Protein AF-A0A936PQQ2-F1 (afdb_monomer)

pLDDT: mean 83.59, std 15.27, range [38.88, 96.88]

Structure (mmCIF, N/CA/C/O backbone):
data_AF-A0A936PQQ2-F1
#
_entry.id   AF-A0A936PQQ2-F1
#
loop_
_atom_site.group_PDB
_atom_site.id
_atom_site.type_symbol
_atom_site.label_atom_id
_atom_site.label_alt_id
_atom_site.label_comp_id
_atom_site.label_asym_id
_atom_site.label_entity_id
_atom_site.label_seq_id
_atom_site.pdbx_PDB_ins_code
_atom_site.Cartn_x
_atom_site.Cartn_y
_atom_site.Cartn_z
_atom_site.occupancy
_atom_site.B_iso_or_equiv
_atom_site.auth_seq_id
_atom_site.auth_comp_id
_atom_site.auth_asym_id
_atom_site.auth_atom_id
_atom_site.pdbx_PDB_model_num
ATOM 1 N N . MET A 1 1 ? -15.011 13.057 6.462 1.00 42.12 1 MET A N 1
ATOM 2 C CA . MET A 1 1 ? -15.271 12.037 5.427 1.00 42.12 1 MET A CA 1
ATOM 3 C C . MET A 1 1 ? -14.665 10.746 5.933 1.00 42.12 1 MET A C 1
ATOM 5 O O . MET A 1 1 ? -13.497 10.779 6.287 1.00 42.12 1 MET A O 1
ATOM 9 N N . SER A 1 2 ? -15.432 9.665 6.076 1.00 46.47 2 SER A N 1
ATOM 10 C CA . SER A 1 2 ? -14.857 8.373 6.468 1.00 46.47 2 SER A CA 1
ATOM 11 C C . SER A 1 2 ? -13.898 7.929 5.367 1.00 46.47 2 SER A C 1
ATOM 13 O O . SER A 1 2 ? -14.342 7.717 4.238 1.00 46.47 2 SER A O 1
ATOM 15 N N . ALA A 1 3 ? -12.599 7.862 5.665 1.00 59.59 3 ALA A N 1
ATOM 16 C CA . ALA A 1 3 ? -11.617 7.324 4.735 1.00 59.59 3 ALA A CA 1
ATOM 17 C C . ALA A 1 3 ? -12.060 5.907 4.345 1.00 59.59 3 ALA A C 1
ATOM 19 O O . ALA A 1 3 ? -12.385 5.078 5.201 1.00 59.59 3 ALA A O 1
ATOM 20 N N . ARG A 1 4 ? -12.185 5.654 3.043 1.00 76.25 4 ARG A N 1
ATOM 21 C CA . ARG A 1 4 ? -12.563 4.338 2.531 1.00 76.25 4 ARG A CA 1
ATOM 22 C C . ARG A 1 4 ? -11.432 3.366 2.870 1.00 76.25 4 ARG A C 1
ATOM 24 O O . ARG A 1 4 ? -10.313 3.582 2.427 1.00 76.25 4 ARG A O 1
ATOM 31 N N . ARG A 1 5 ? -11.730 2.305 3.628 1.00 89.94 5 ARG A N 1
ATOM 32 C CA . ARG A 1 5 ? -10.764 1.226 3.883 1.00 89.94 5 ARG A CA 1
ATOM 33 C C . ARG A 1 5 ? -10.354 0.552 2.580 1.00 89.94 5 ARG A C 1
ATOM 35 O O . ARG A 1 5 ? -11.227 0.201 1.777 1.00 89.94 5 ARG A O 1
ATOM 42 N N . LEU A 1 6 ? -9.054 0.343 2.427 1.00 93.31 6 LEU A N 1
ATOM 43 C CA . LEU A 1 6 ? -8.483 -0.431 1.333 1.00 93.31 6 LEU A CA 1
ATOM 44 C C . LEU A 1 6 ? -8.644 -1.924 1.603 1.00 93.31 6 LEU A C 1
ATOM 46 O O . LEU A 1 6 ? -8.750 -2.362 2.752 1.00 93.31 6 LEU A O 1
ATOM 50 N N . ARG A 1 7 ? -8.689 -2.710 0.534 1.00 94.62 7 ARG A N 1
ATOM 51 C CA . ARG A 1 7 ? -8.852 -4.163 0.572 1.00 94.62 7 ARG A CA 1
ATOM 52 C C . ARG A 1 7 ? -7.770 -4.832 -0.257 1.00 94.62 7 ARG A C 1
ATOM 54 O O . ARG A 1 7 ? -7.263 -4.252 -1.209 1.00 94.62 7 ARG A O 1
ATOM 61 N N . VAL A 1 8 ? -7.462 -6.085 0.070 1.00 95.69 8 VAL A N 1
ATOM 62 C CA . VAL A 1 8 ? -6.591 -6.924 -0.765 1.00 95.69 8 VAL A CA 1
ATOM 63 C C . VAL A 1 8 ? -7.139 -6.985 -2.193 1.00 95.69 8 VAL A C 1
ATOM 65 O O . VAL A 1 8 ? -8.325 -7.245 -2.393 1.00 95.69 8 VAL A O 1
ATOM 68 N N . GLY A 1 9 ? -6.265 -6.735 -3.166 1.00 94.31 9 GLY A N 1
ATOM 69 C CA . GLY A 1 9 ? -6.583 -6.627 -4.586 1.00 94.31 9 GLY A CA 1
ATOM 70 C C . GLY A 1 9 ? -6.898 -5.208 -5.067 1.00 94.31 9 GLY A C 1
ATOM 71 O O . GLY A 1 9 ? -6.963 -5.003 -6.277 1.00 94.31 9 GLY A O 1
ATOM 72 N N . ASP A 1 10 ? -7.066 -4.225 -4.175 1.00 94.38 10 ASP A N 1
ATOM 73 C CA . ASP A 1 10 ? -7.221 -2.833 -4.599 1.00 94.38 10 ASP A CA 1
ATOM 74 C C . ASP A 1 10 ? -5.931 -2.351 -5.280 1.00 94.38 10 ASP A C 1
ATOM 76 O O . ASP A 1 10 ? -4.830 -2.463 -4.729 1.00 94.38 10 ASP A O 1
ATOM 80 N N . HIS A 1 11 ? -6.082 -1.796 -6.482 1.00 93.38 11 HIS A N 1
ATOM 81 C CA . HIS A 1 11 ? -5.015 -1.088 -7.175 1.00 93.38 11 HIS A CA 1
ATOM 82 C C . HIS A 1 11 ? -4.919 0.325 -6.618 1.00 93.38 11 HIS A C 1
ATOM 84 O O . HIS A 1 11 ? -5.921 1.038 -6.498 1.00 93.38 11 HIS A O 1
ATOM 90 N N . VAL A 1 12 ? -3.708 0.724 -6.261 1.00 93.19 12 VAL A N 1
ATOM 91 C CA . VAL A 1 12 ? -3.433 1.994 -5.604 1.00 93.19 12 VAL A CA 1
ATOM 92 C C . VAL A 1 12 ? -2.223 2.664 -6.226 1.00 93.19 12 VAL A C 1
ATOM 94 O O . VAL A 1 12 ? -1.377 2.024 -6.849 1.00 93.19 12 VAL A O 1
ATOM 97 N N . HIS A 1 13 ? -2.118 3.964 -6.009 1.00 92.00 13 HIS A N 1
ATOM 98 C CA . HIS A 1 13 ? -0.912 4.712 -6.289 1.00 92.00 13 HIS A CA 1
ATOM 99 C C . HIS A 1 13 ? -0.512 5.574 -5.097 1.00 92.00 13 HIS A C 1
ATOM 101 O O . HIS A 1 13 ? -1.338 5.948 -4.261 1.00 92.00 13 HIS A O 1
ATOM 107 N N . TYR A 1 14 ? 0.774 5.897 -5.038 1.00 88.81 14 TYR A N 1
ATOM 108 C CA . TYR A 1 14 ? 1.352 6.767 -4.021 1.00 88.81 14 TYR A CA 1
ATOM 109 C C . TYR A 1 14 ? 2.479 7.612 -4.613 1.00 88.81 14 TYR A C 1
ATOM 111 O O . TYR A 1 14 ? 2.983 7.323 -5.701 1.00 88.81 14 TYR A O 1
ATOM 119 N N . TYR A 1 15 ? 2.860 8.679 -3.912 1.00 87.12 15 TYR A N 1
ATOM 120 C CA . TYR A 1 15 ? 3.867 9.629 -4.382 1.00 87.12 15 TYR A CA 1
ATOM 121 C C . TYR A 1 15 ? 5.104 9.609 -3.480 1.00 87.12 15 TYR A C 1
ATOM 123 O O . TYR A 1 15 ? 5.009 9.879 -2.287 1.00 87.12 15 TYR A O 1
ATOM 131 N N . ILE A 1 16 ? 6.280 9.357 -4.059 1.00 82.94 16 ILE A N 1
ATOM 132 C CA . ILE A 1 16 ? 7.581 9.522 -3.391 1.00 82.94 16 ILE A CA 1
ATOM 133 C C . ILE A 1 16 ? 8.445 10.438 -4.244 1.00 82.94 16 ILE A C 1
ATOM 135 O O . ILE A 1 16 ? 8.689 10.143 -5.411 1.00 82.94 16 ILE A O 1
ATOM 139 N N . LEU A 1 17 ? 8.949 11.528 -3.654 1.00 83.00 17 LEU A N 1
ATOM 140 C CA . LEU A 1 17 ? 9.869 12.4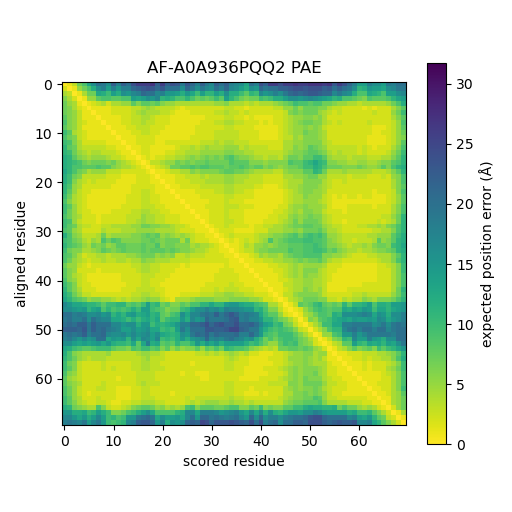68 -4.314 1.00 83.00 17 LEU A CA 1
ATOM 141 C C . LEU A 1 17 ? 9.362 12.931 -5.697 1.00 83.00 17 LEU A C 1
ATOM 143 O O . LEU A 1 17 ? 10.117 12.961 -6.663 1.00 83.00 17 LEU A O 1
ATOM 147 N N . ASN A 1 18 ? 8.074 13.282 -5.785 1.00 85.62 18 ASN A N 1
ATOM 148 C CA . ASN A 1 18 ? 7.351 13.668 -7.009 1.00 85.62 18 ASN A CA 1
ATOM 149 C C . ASN A 1 18 ? 7.132 12.559 -8.052 1.00 85.62 18 ASN A C 1
ATOM 151 O O . ASN A 1 18 ? 6.493 12.818 -9.071 1.00 85.62 18 ASN A O 1
ATOM 155 N N . ASN A 1 19 ? 7.581 11.331 -7.798 1.00 83.69 19 ASN A N 1
ATOM 156 C CA . ASN A 1 19 ? 7.280 10.186 -8.648 1.00 83.69 19 ASN A CA 1
ATOM 157 C C . ASN A 1 19 ? 6.018 9.488 -8.147 1.00 83.69 19 ASN A C 1
ATOM 159 O O . ASN A 1 19 ? 5.914 9.167 -6.960 1.00 83.69 19 ASN A O 1
ATOM 163 N N . ARG A 1 20 ? 5.072 9.257 -9.059 1.00 87.56 20 ARG A N 1
ATOM 164 C CA . ARG A 1 20 ? 3.916 8.392 -8.822 1.00 87.56 20 ARG A CA 1
ATOM 165 C C . ARG A 1 20 ? 4.345 6.943 -9.027 1.00 87.56 20 ARG A C 1
ATOM 167 O O . ARG A 1 20 ? 4.945 6.638 -10.051 1.00 87.56 20 ARG A O 1
ATOM 174 N N . TRP A 1 21 ? 3.984 6.085 -8.087 1.00 88.25 21 TRP A N 1
ATOM 175 C CA . TRP A 1 21 ? 4.223 4.647 -8.136 1.00 88.25 21 TRP A CA 1
ATOM 176 C C . TRP A 1 21 ? 2.900 3.903 -8.084 1.00 88.25 21 TRP A C 1
ATOM 178 O O . TRP A 1 21 ? 2.037 4.266 -7.281 1.00 88.25 21 TRP A O 1
ATOM 188 N N . ASN A 1 22 ? 2.750 2.870 -8.911 1.00 90.81 22 ASN A N 1
ATOM 189 C CA . ASN A 1 22 ? 1.563 2.021 -8.917 1.00 90.81 22 ASN A CA 1
ATOM 190 C C . ASN A 1 22 ? 1.823 0.715 -8.163 1.00 90.81 22 ASN A C 1
ATOM 192 O O . ASN A 1 22 ? 2.855 0.055 -8.332 1.00 90.81 22 ASN A O 1
ATOM 196 N N . ALA A 1 23 ? 0.853 0.302 -7.358 1.00 92.19 23 ALA A N 1
ATOM 197 C CA . ALA A 1 23 ? 0.944 -0.893 -6.541 1.00 92.19 23 ALA A CA 1
ATOM 198 C C . ALA A 1 23 ? -0.414 -1.583 -6.388 1.00 92.19 23 ALA A C 1
ATOM 200 O O . ALA A 1 23 ? -1.468 -1.024 -6.694 1.00 92.19 23 ALA A O 1
ATOM 201 N N . VAL A 1 24 ? -0.381 -2.805 -5.872 1.00 93.88 24 VAL A N 1
ATOM 202 C CA . VAL A 1 24 ? -1.573 -3.558 -5.483 1.00 93.88 24 VAL A CA 1
ATOM 203 C C . VAL A 1 24 ? -1.503 -3.895 -4.001 1.00 93.88 24 VAL A C 1
ATOM 205 O O . VAL A 1 24 ? -0.442 -4.247 -3.484 1.00 93.88 24 VAL A O 1
ATOM 208 N N . VAL A 1 25 ? -2.628 -3.788 -3.300 1.00 95.31 25 VAL A N 1
ATOM 209 C CA . VAL A 1 25 ? -2.727 -4.235 -1.908 1.00 95.31 25 VAL A CA 1
ATOM 210 C C . VAL A 1 25 ? -2.704 -5.762 -1.872 1.00 95.31 25 VAL A C 1
ATOM 212 O O . VAL A 1 25 ? -3.581 -6.414 -2.435 1.00 95.31 25 VAL A O 1
ATOM 215 N N . ILE A 1 26 ? -1.728 -6.343 -1.179 1.00 96.00 26 ILE A N 1
ATOM 216 C CA . ILE A 1 26 ? -1.554 -7.800 -1.061 1.00 96.00 26 ILE A CA 1
ATOM 217 C C . ILE A 1 26 ? -1.903 -8.341 0.331 1.00 96.00 26 ILE A C 1
ATOM 219 O O . ILE A 1 26 ? -2.144 -9.536 0.478 1.00 96.00 26 ILE A O 1
ATOM 223 N N . GLU A 1 27 ? -1.962 -7.482 1.351 1.00 96.88 27 GLU A N 1
ATOM 224 C CA . GLU A 1 27 ? -2.316 -7.866 2.723 1.00 96.88 27 GLU A CA 1
ATOM 225 C C . GLU A 1 27 ? -2.986 -6.696 3.453 1.00 96.88 27 GLU A C 1
ATOM 227 O O . GLU A 1 27 ? -2.504 -5.565 3.386 1.00 96.88 27 GLU A O 1
ATOM 232 N N . ASP A 1 28 ? -4.067 -6.972 4.185 1.00 95.50 28 ASP A N 1
ATOM 233 C CA . ASP A 1 28 ? -4.646 -6.046 5.164 1.00 95.50 28 ASP A CA 1
ATOM 234 C C . ASP A 1 28 ? -4.128 -6.423 6.553 1.00 95.50 28 ASP A C 1
ATOM 236 O O . ASP A 1 28 ? -4.385 -7.525 7.043 1.00 95.50 28 ASP A O 1
ATOM 240 N N . ARG A 1 29 ? -3.368 -5.521 7.174 1.00 94.94 29 ARG A N 1
ATOM 241 C CA . ARG A 1 29 ? -2.740 -5.753 8.479 1.00 94.94 29 ARG A CA 1
ATOM 242 C C . ARG A 1 29 ? -3.641 -5.273 9.622 1.00 94.94 29 ARG A C 1
ATOM 244 O O . ARG A 1 29 ? -3.337 -5.547 10.781 1.00 94.94 29 ARG A O 1
ATOM 251 N N . GLY A 1 30 ? -4.752 -4.603 9.307 1.00 93.19 30 GLY A N 1
ATOM 252 C CA . GLY A 1 30 ? -5.682 -4.030 10.274 1.00 93.19 30 GLY A CA 1
ATOM 253 C C . GLY A 1 30 ? -5.244 -2.666 10.809 1.00 93.19 30 GLY A C 1
ATOM 254 O O . GLY A 1 30 ? -4.359 -2.009 10.263 1.00 93.19 30 GLY A O 1
ATOM 255 N N . ASP A 1 31 ? -5.886 -2.231 11.892 1.00 95.19 31 ASP A N 1
ATOM 256 C CA . ASP A 1 31 ? -5.731 -0.894 12.482 1.00 95.19 31 ASP A CA 1
ATOM 257 C C . ASP A 1 31 ? -4.496 -0.814 13.400 1.00 95.19 31 ASP A C 1
ATOM 259 O O . ASP A 1 31 ? -4.608 -0.678 14.619 1.00 95.19 31 ASP A O 1
ATOM 263 N N . LEU A 1 32 ? -3.306 -0.989 12.820 1.00 91.62 32 LEU A N 1
ATOM 264 C CA . LEU A 1 32 ? -2.031 -1.038 13.552 1.00 91.62 32 LEU A CA 1
ATOM 265 C C . LEU A 1 32 ? -1.272 0.297 13.568 1.00 91.62 32 LEU A C 1
ATOM 267 O O . LEU A 1 32 ? -0.269 0.413 14.273 1.00 91.62 32 LEU A O 1
ATOM 271 N N . GLY A 1 33 ? -1.695 1.275 12.763 1.00 86.31 33 GLY A N 1
ATOM 272 C CA . GLY A 1 33 ? -1.022 2.562 12.639 1.00 86.31 33 GLY A CA 1
ATOM 273 C C . GLY A 1 33 ? -1.314 3.503 13.806 1.00 86.31 33 GLY A C 1
ATOM 274 O O . GLY A 1 33 ? -2.130 3.212 14.687 1.00 86.31 33 GLY A O 1
ATOM 275 N N . ALA A 1 34 ? -0.6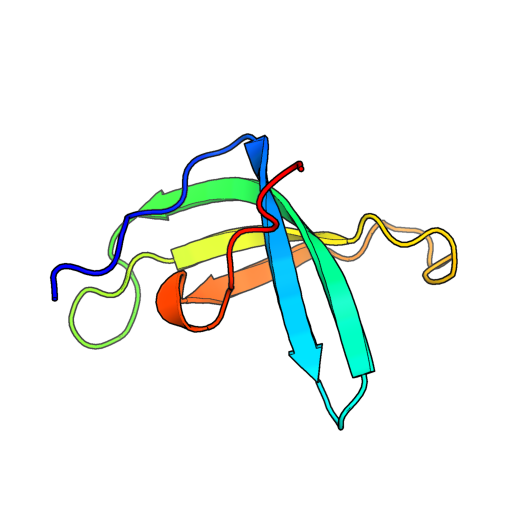52 4.661 13.801 1.00 84.81 34 ALA A N 1
ATOM 276 C CA . ALA A 1 34 ? -0.972 5.729 14.743 1.00 84.81 34 ALA A CA 1
ATOM 277 C C . ALA A 1 34 ? -2.458 6.108 14.607 1.00 84.81 34 ALA A C 1
ATOM 279 O O . ALA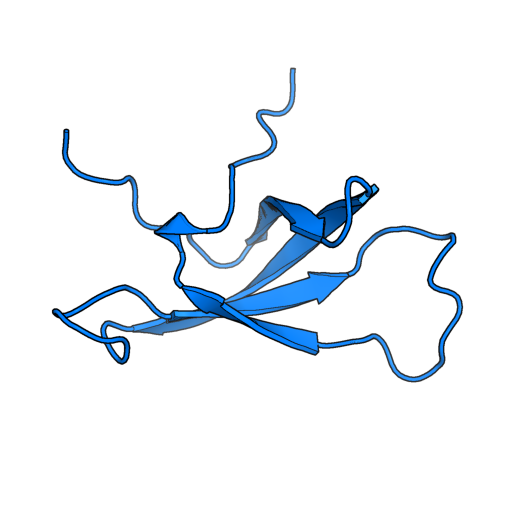 A 1 34 ? -3.015 6.058 13.515 1.00 84.81 34 ALA A O 1
ATOM 280 N N . ASP A 1 35 ? -3.120 6.414 15.722 1.00 87.44 35 ASP A N 1
ATOM 281 C CA . ASP A 1 35 ? -4.539 6.802 15.755 1.00 87.44 35 ASP A CA 1
ATOM 282 C C . ASP A 1 35 ? -5.528 5.783 15.143 1.00 87.44 35 ASP A C 1
ATOM 284 O O . ASP A 1 35 ? -6.650 6.132 14.775 1.00 87.44 35 ASP A O 1
ATOM 288 N N . GLY A 1 36 ? -5.146 4.501 15.072 1.00 90.19 36 GLY A N 1
ATOM 289 C CA . GLY A 1 36 ? -6.001 3.439 14.532 1.00 90.19 36 GLY A CA 1
ATOM 290 C C . GLY A 1 36 ? -6.079 3.435 13.004 1.00 90.19 36 GLY A C 1
ATOM 291 O O . GLY A 1 36 ? -7.044 2.921 12.438 1.00 90.19 36 GLY A O 1
ATOM 292 N N . GLN A 1 37 ? -5.079 4.010 12.332 1.00 93.06 37 GLN A N 1
ATOM 293 C CA . GLN A 1 37 ? -4.939 3.922 10.884 1.00 9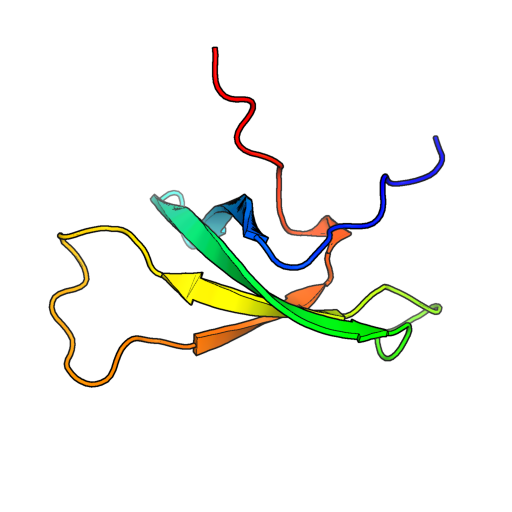3.06 37 GLN A CA 1
ATOM 294 C C . GLN A 1 37 ? -4.829 2.465 10.431 1.00 93.06 37 GLN A C 1
ATOM 296 O O . GLN A 1 37 ? -4.065 1.667 10.986 1.00 93.06 37 GLN A O 1
ATOM 301 N N . GLN A 1 38 ? -5.558 2.141 9.365 1.00 95.00 38 GLN A N 1
ATOM 302 C CA . GLN A 1 38 ? -5.395 0.870 8.678 1.00 95.00 38 GLN A CA 1
ATOM 303 C C . GLN A 1 38 ? -3.999 0.816 8.052 1.00 95.00 38 GLN A C 1
ATOM 305 O O . GLN A 1 38 ? -3.635 1.698 7.275 1.00 95.00 38 GLN A O 1
ATOM 310 N N . ILE A 1 39 ? -3.249 -0.241 8.346 1.00 95.94 39 ILE A N 1
ATOM 311 C CA . ILE A 1 39 ? -1.988 -0.557 7.682 1.00 95.94 39 ILE A CA 1
ATOM 312 C C . ILE A 1 39 ? -2.244 -1.649 6.651 1.00 95.94 39 ILE A C 1
ATOM 314 O O . ILE A 1 39 ? -2.881 -2.664 6.935 1.00 95.94 39 ILE A O 1
ATOM 318 N N . VAL A 1 40 ? -1.712 -1.458 5.452 1.00 96.31 40 VAL A N 1
ATOM 319 C CA . VAL A 1 40 ? -1.761 -2.450 4.378 1.00 96.31 40 VAL A CA 1
ATOM 320 C C . VAL A 1 40 ? -0.359 -2.740 3.870 1.00 96.31 40 VAL A C 1
ATOM 322 O O . VAL A 1 40 ? 0.527 -1.888 3.937 1.00 96.31 40 VAL A O 1
ATOM 325 N N . ARG A 1 41 ? -0.151 -3.948 3.347 1.00 95.94 41 ARG A N 1
ATOM 326 C CA . ARG A 1 41 ? 1.047 -4.279 2.576 1.00 95.94 41 ARG A CA 1
ATOM 327 C C . ARG A 1 41 ? 0.732 -4.166 1.095 1.00 95.94 41 ARG A C 1
ATOM 329 O O . ARG A 1 41 ? -0.243 -4.756 0.628 1.00 95.94 41 ARG A O 1
ATOM 336 N N . ILE A 1 42 ? 1.582 -3.454 0.372 1.00 94.00 42 ILE A N 1
ATOM 337 C CA . ILE A 1 42 ? 1.483 -3.275 -1.073 1.00 94.00 42 ILE A CA 1
ATOM 338 C C . ILE A 1 42 ? 2.664 -3.926 -1.788 1.00 94.00 42 ILE A C 1
ATOM 340 O O . ILE A 1 42 ? 3.757 -4.035 -1.228 1.00 94.00 42 ILE A O 1
ATOM 344 N N . GLU A 1 43 ? 2.439 -4.340 -3.028 1.00 91.94 43 GLU A N 1
ATOM 345 C CA . GLU A 1 43 ? 3.470 -4.803 -3.956 1.00 91.94 43 GLU A CA 1
ATOM 346 C C . GLU A 1 43 ? 3.489 -3.885 -5.179 1.00 91.94 43 GLU A C 1
ATOM 348 O O . GLU A 1 43 ? 2.436 -3.602 -5.758 1.00 91.94 43 GLU A O 1
ATOM 353 N N . LEU A 1 44 ? 4.673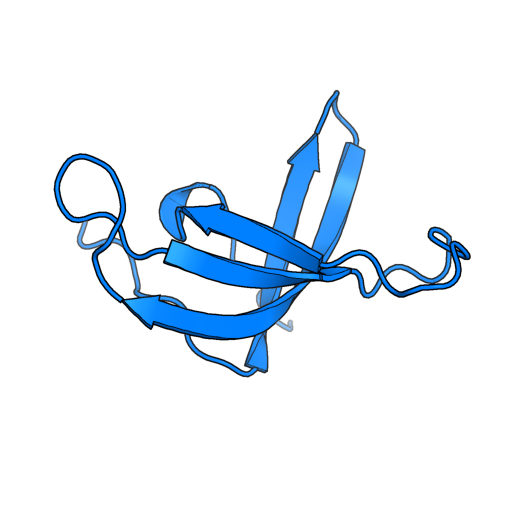 -3.382 -5.540 1.00 89.31 44 LEU A N 1
ATOM 354 C CA . LEU A 1 44 ? 4.846 -2.548 -6.729 1.00 89.31 44 LEU A CA 1
ATOM 355 C C . LEU A 1 44 ? 4.473 -3.319 -8.000 1.00 89.31 44 LEU A C 1
ATOM 357 O O . LEU A 1 44 ? 4.850 -4.476 -8.165 1.00 89.31 44 LEU A O 1
ATOM 361 N N . THR A 1 45 ? 3.760 -2.650 -8.904 1.00 85.25 45 THR A N 1
ATOM 362 C CA . THR A 1 45 ? 3.301 -3.226 -10.184 1.00 85.25 45 THR A CA 1
ATOM 363 C C . THR A 1 45 ? 3.968 -2.598 -11.408 1.00 85.25 45 THR A C 1
ATOM 365 O O . THR A 1 45 ? 3.823 -3.122 -12.511 1.00 85.25 45 THR A O 1
ATOM 368 N N . ASP A 1 46 ? 4.709 -1.497 -11.234 1.00 73.44 46 ASP A N 1
ATOM 369 C CA . ASP A 1 46 ? 5.390 -0.827 -12.341 1.00 73.44 46 ASP A CA 1
ATOM 370 C C . ASP A 1 46 ? 6.538 -1.682 -12.892 1.00 73.44 46 ASP A C 1
ATOM 372 O O . ASP A 1 46 ? 7.464 -2.067 -12.174 1.00 73.44 46 ASP A O 1
ATOM 376 N N . ALA A 1 47 ? 6.493 -1.921 -14.204 1.00 61.88 47 ALA A N 1
ATOM 377 C CA . ALA A 1 47 ? 7.492 -2.689 -14.946 1.00 61.88 47 ALA A CA 1
ATOM 378 C C . ALA A 1 47 ? 8.903 -2.069 -14.897 1.00 61.88 47 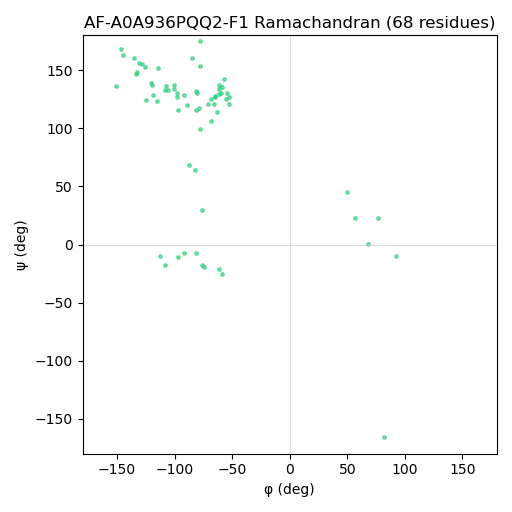ALA A C 1
ATOM 380 O O . ALA A 1 47 ? 9.891 -2.776 -15.096 1.00 61.88 47 ALA A O 1
ATOM 381 N N . ASP A 1 48 ? 9.000 -0.768 -14.605 1.00 57.41 48 ASP A N 1
ATOM 382 C CA . ASP A 1 48 ? 10.269 -0.042 -14.491 1.00 57.41 48 ASP A CA 1
ATOM 383 C C . ASP A 1 48 ? 11.008 -0.343 -13.176 1.00 57.41 48 ASP A C 1
ATOM 385 O O . ASP A 1 48 ? 12.222 -0.141 -13.083 1.00 57.41 48 ASP A O 1
ATOM 389 N N . TYR A 1 49 ? 10.317 -0.886 -12.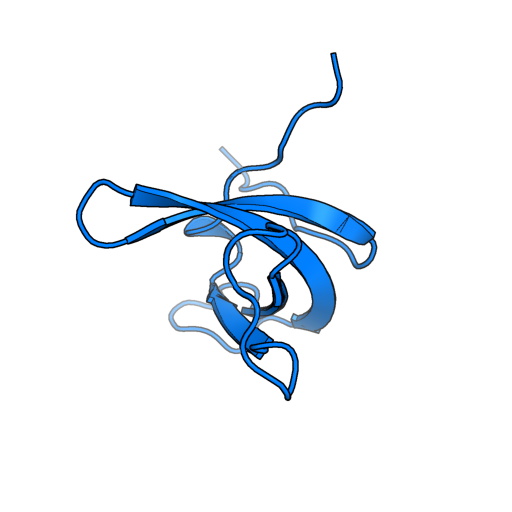165 1.00 62.69 49 TYR A N 1
ATOM 390 C CA . TYR A 1 49 ? 10.951 -1.400 -10.954 1.00 62.69 49 TYR A CA 1
ATOM 391 C C . TYR A 1 49 ? 11.365 -2.866 -11.162 1.00 62.69 49 TYR A C 1
ATOM 393 O O . TYR A 1 49 ? 10.826 -3.791 -10.563 1.00 62.69 49 TYR A O 1
ATOM 401 N N . ALA A 1 50 ? 12.356 -3.090 -12.027 1.00 54.88 50 ALA A N 1
ATOM 402 C CA . ALA A 1 50 ? 12.922 -4.412 -12.330 1.00 54.88 50 ALA A CA 1
ATOM 403 C C . ALA A 1 50 ? 13.867 -4.956 -11.227 1.00 54.88 50 ALA A C 1
ATOM 405 O O . ALA A 1 50 ? 14.827 -5.672 -11.516 1.00 54.88 50 ALA A O 1
ATOM 406 N N . GLY A 1 51 ? 13.646 -4.578 -9.965 1.00 55.75 51 GLY A N 1
ATOM 407 C CA . GLY A 1 51 ? 14.395 -5.106 -8.827 1.00 55.75 51 GLY A CA 1
ATOM 408 C C . GLY A 1 51 ? 13.829 -6.459 -8.401 1.00 55.75 51 GLY A C 1
ATOM 409 O O . GLY A 1 51 ? 12.686 -6.525 -7.962 1.00 55.75 51 GLY A O 1
ATOM 410 N N . ASP A 1 52 ? 14.619 -7.524 -8.531 1.00 56.94 52 ASP A N 1
ATOM 411 C CA . ASP A 1 52 ? 14.343 -8.825 -7.912 1.00 56.94 52 ASP A CA 1
ATOM 412 C C . ASP A 1 52 ? 14.983 -8.832 -6.511 1.00 56.94 52 ASP A C 1
ATOM 414 O O . ASP A 1 52 ? 16.202 -8.628 -6.411 1.00 56.94 52 ASP A O 1
ATOM 418 N N . PRO A 1 53 ? 14.219 -9.011 -5.415 1.00 59.69 53 PRO A N 1
AT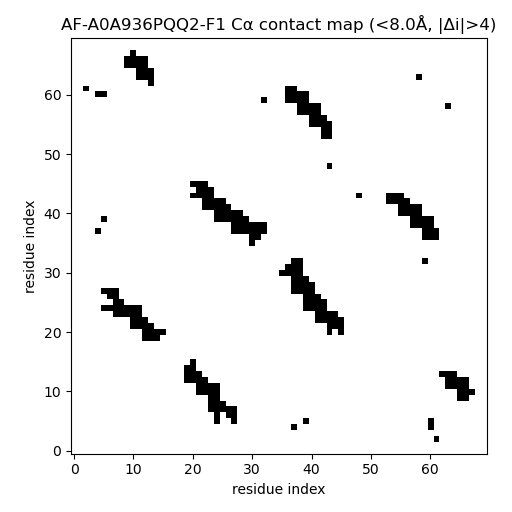OM 419 C CA . PRO A 1 53 ? 12.798 -9.386 -5.333 1.00 59.69 53 PRO A CA 1
ATOM 420 C C . PRO A 1 53 ? 11.795 -8.223 -5.448 1.00 59.69 53 PRO A C 1
ATOM 422 O O . PRO A 1 53 ? 12.154 -7.076 -5.157 1.00 59.69 53 PRO A O 1
ATOM 425 N N . PRO A 1 54 ? 10.513 -8.521 -5.780 1.00 66.88 54 PRO A N 1
ATOM 426 C CA . PRO A 1 54 ? 9.449 -7.522 -5.837 1.00 66.88 54 PRO A CA 1
ATOM 427 C C . PRO A 1 54 ? 9.400 -6.737 -4.530 1.00 66.88 54 PRO A C 1
ATOM 429 O O . PRO A 1 54 ? 9.352 -7.305 -3.433 1.00 66.88 54 PRO A O 1
ATOM 432 N N . SER A 1 55 ? 9.447 -5.413 -4.647 1.00 83.62 55 SER A N 1
ATOM 433 C CA . SER A 1 55 ? 9.520 -4.553 -3.475 1.00 83.62 55 SER A CA 1
ATOM 434 C C . SER A 1 55 ? 8.152 -4.408 -2.827 1.00 83.62 55 SER A C 1
ATOM 436 O O . SER A 1 55 ? 7.196 -3.912 -3.428 1.00 83.62 55 SER A O 1
ATOM 438 N N . ARG A 1 56 ? 8.083 -4.885 -1.582 1.00 90.12 56 ARG A N 1
ATOM 439 C CA . ARG A 1 56 ? 6.892 -4.881 -0.736 1.00 90.12 56 ARG A CA 1
ATOM 440 C C . ARG A 1 56 ? 7.060 -3.868 0.376 1.00 90.12 56 ARG A C 1
ATOM 442 O O . ARG A 1 56 ? 8.083 -3.871 1.060 1.00 90.12 56 ARG A O 1
ATOM 449 N N . PHE A 1 57 ? 6.033 -3.061 0.592 1.00 90.00 57 PHE A N 1
ATOM 450 C CA . PHE A 1 57 ? 6.056 -1.998 1.589 1.00 90.00 57 PHE A CA 1
ATOM 451 C C . PHE A 1 57 ? 4.792 -2.024 2.438 1.00 90.00 57 PHE A C 1
ATOM 453 O O . PHE A 1 57 ? 3.726 -2.408 1.962 1.00 90.00 57 PHE A O 1
ATOM 460 N N . GLU A 1 58 ? 4.920 -1.625 3.700 1.00 93.88 58 GLU A N 1
ATOM 461 C CA . GLU A 1 58 ? 3.784 -1.389 4.590 1.00 93.88 58 GLU A CA 1
ATOM 462 C C . GLU A 1 58 ? 3.496 0.112 4.607 1.00 93.88 58 GLU A C 1
ATOM 464 O O . GLU A 1 58 ? 4.408 0.905 4.835 1.00 93.88 58 GLU A O 1
ATOM 469 N N . PHE A 1 59 ? 2.246 0.485 4.345 1.00 91.94 59 PHE A N 1
ATOM 470 C CA . PHE A 1 59 ? 1.803 1.877 4.282 1.00 91.94 59 PHE A CA 1
ATOM 471 C C . PHE A 1 59 ? 0.498 2.068 5.062 1.00 91.94 59 PHE A C 1
ATOM 473 O O . PHE A 1 59 ? -0.356 1.169 5.053 1.00 91.94 59 PHE A O 1
ATOM 480 N N . PRO A 1 60 ? 0.298 3.239 5.693 1.00 94.25 60 PRO A N 1
ATOM 481 C CA . PRO A 1 60 ? -1.029 3.674 6.098 1.00 94.25 60 PRO A CA 1
ATOM 482 C C . PRO A 1 60 ? -1.932 3.781 4.869 1.00 94.25 60 PRO A C 1
ATOM 484 O O . PRO A 1 60 ? -1.572 4.401 3.870 1.00 94.25 60 PRO A O 1
ATOM 487 N N . ALA A 1 61 ? -3.125 3.193 4.935 1.00 92.94 61 ALA A N 1
ATOM 488 C CA . ALA A 1 61 ? -4.066 3.161 3.816 1.00 92.94 61 ALA A CA 1
ATOM 489 C C . ALA A 1 61 ? -4.465 4.564 3.321 1.00 92.94 61 ALA A C 1
ATOM 491 O O . ALA A 1 61 ? -4.826 4.732 2.163 1.00 92.94 61 ALA A O 1
ATOM 492 N N . GLU A 1 62 ? -4.390 5.569 4.192 1.00 91.19 62 GLU A N 1
ATOM 493 C CA . GLU A 1 62 ? -4.680 6.970 3.878 1.00 91.19 62 GLU A CA 1
ATOM 494 C C . GLU A 1 62 ? -3.598 7.681 3.055 1.00 91.19 62 GLU A C 1
ATOM 496 O O . GLU A 1 62 ? -3.894 8.688 2.415 1.00 91.19 62 GLU A O 1
ATOM 501 N N . GLU A 1 63 ? -2.369 7.158 3.033 1.00 91.50 63 GLU A N 1
ATOM 502 C CA . GLU A 1 63 ? -1.289 7.662 2.173 1.00 91.50 63 GLU A CA 1
ATOM 503 C C . GLU A 1 63 ? -1.385 7.123 0.738 1.00 91.50 63 GLU A C 1
ATOM 505 O O . GLU A 1 63 ? -0.645 7.543 -0.154 1.00 91.50 63 GLU A O 1
ATOM 510 N N . LEU A 1 64 ? -2.305 6.186 0.509 1.00 92.06 64 LEU A N 1
ATOM 511 C CA . LEU A 1 64 ? -2.520 5.521 -0.762 1.00 92.06 64 LEU A CA 1
ATOM 512 C C . LEU A 1 64 ? -3.822 6.024 -1.389 1.00 92.06 64 LEU A C 1
ATOM 514 O O . LEU A 1 64 ? -4.862 6.124 -0.737 1.00 92.06 64 LEU A O 1
ATOM 518 N N . ALA A 1 65 ? -3.789 6.296 -2.687 1.00 92.75 65 ALA A N 1
ATOM 519 C CA . ALA A 1 65 ? -4.973 6.660 -3.449 1.00 92.75 65 ALA A CA 1
ATOM 520 C C . ALA A 1 65 ? -5.409 5.488 -4.331 1.00 92.75 65 ALA A C 1
ATOM 522 O O . ALA A 1 65 ? -4.590 4.887 -5.021 1.00 92.75 65 ALA A O 1
ATOM 523 N N . LEU A 1 66 ? -6.707 5.168 -4.330 1.00 90.81 66 LEU A N 1
ATOM 524 C CA . LEU A 1 66 ? -7.270 4.160 -5.231 1.00 90.81 66 LEU A CA 1
ATOM 525 C C . LEU A 1 66 ? -7.062 4.582 -6.682 1.00 90.81 66 LEU A C 1
ATOM 527 O O . LEU A 1 66 ? -7.443 5.688 -7.073 1.00 90.81 66 LEU A O 1
ATOM 531 N N . ASP A 1 67 ? -6.526 3.672 -7.485 1.00 85.31 67 ASP A N 1
ATOM 532 C CA . ASP A 1 67 ? -6.554 3.822 -8.927 1.00 85.31 67 ASP A CA 1
ATOM 533 C C . ASP A 1 67 ? -7.957 3.429 -9.386 1.00 85.31 67 ASP A C 1
ATOM 535 O O . ASP A 1 67 ? -8.330 2.254 -9.430 1.00 85.31 67 ASP A O 1
ATOM 539 N N . GLN A 1 68 ? -8.808 4.428 -9.619 1.00 60.16 68 GLN A N 1
ATOM 540 C CA . GLN A 1 68 ? -10.115 4.161 -10.199 1.00 60.16 68 GLN A CA 1
ATOM 541 C C . GLN A 1 68 ? -9.882 3.700 -11.636 1.00 60.16 68 GLN A C 1
ATOM 543 O O . GLN A 1 68 ? -9.531 4.506 -12.494 1.00 60.16 68 GLN A O 1
ATOM 548 N N . ALA A 1 69 ? -10.055 2.401 -11.886 1.00 48.91 69 ALA A N 1
ATOM 549 C CA . ALA A 1 69 ? -10.210 1.904 -13.244 1.00 48.91 69 ALA A CA 1
ATOM 550 C C . ALA A 1 69 ? -11.339 2.709 -13.912 1.00 48.91 69 ALA A C 1
ATOM 552 O O . ALA A 1 69 ? -12.448 2.778 -13.372 1.00 48.91 69 ALA A O 1
ATOM 553 N N . ALA A 1 70 ? -10.993 3.381 -15.011 1.00 38.88 70 ALA A N 1
ATOM 554 C CA . ALA A 1 70 ? -11.916 4.118 -15.868 1.00 38.88 70 ALA A CA 1
ATOM 555 C C . ALA A 1 70 ? -13.004 3.206 -16.453 1.00 38.88 70 ALA A C 1
ATOM 557 O O . ALA A 1 70 ? -12.704 2.015 -16.705 1.00 38.88 70 ALA A O 1
#

Radius of gyration: 12.05 Å; Cα contacts (8 Å, |Δi|>4): 131; chains: 1; bounding box: 30×23×32 Å

Foldseek 3Di:
DPDDDDDAQFWWWADDPNDIFIWGFHAWPFQPDPPRFTKTKIWTDDPVPPDPPTDIDIDRVVRIGTPPDD

Solvent-accessible surface area (backbone atoms only — not comparable to full-atom values): 4286 Å² total; per-residue (Å²): 129,85,79,78,80,79,50,65,71,42,44,29,33,38,76,58,96,90,41,80,45,45,28,33,28,74,38,75,71,43,61,74,41,79,98,57,32,42,27,29,31,32,35,64,66,49,80,86,65,78,52,88,70,80,61,68,47,78,41,53,48,84,70,44,42,75,55,77,80,128

Mean predicted aligned error: 6.03 Å

Nearest PDB structures (foldseek):
  5vy1-assembly2_B  TM=7.738E-01  e=4.589E-02  Bombyx mori
  7yta-assembly3_C  TM=6.510E-01  e=8.433E-02  Nicotiana tabacum
  5zwx-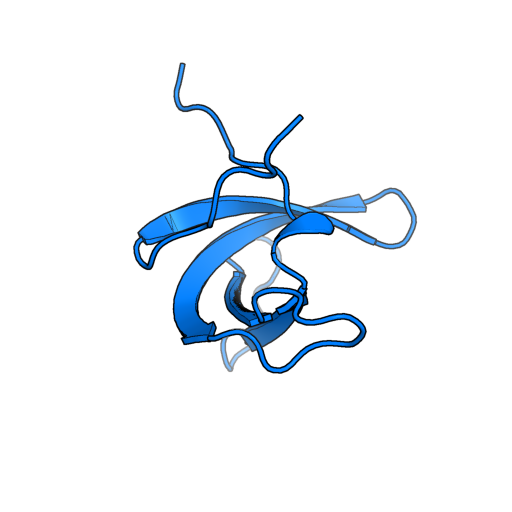assembly2_B  TM=6.840E-01  e=1.934E-01  Raphanus sativus
  8br8-assembly1_La  TM=6.110E-01  e=1.868E+00  Giardia lamblia ATCC 50803
  6a6x-assembly1_A  TM=6.179E-01  e=3.249E+00  Mycobacterium tuberculosis

Secondary structure (DSSP, 8-state):
--PPPP-TT-EEEEEETTEEEEEEEEEEEES-SGGGPPEEEEEE--TT---SSPPEEEEEGGG-EE----

Sequence (70 aa):
MSARRLRVGDHVHYYILNNRWNAVVIEDRGDLGADGQQIVRIELTDADYAGDPPSRFEFPAEELALDQAA